Protein AF-A0A8J6S2V6-F1 (afdb_monomer)

pLDDT: mean 88.84, std 13.23, range [30.56, 98.06]

Foldseek 3Di:
DDDPPPLVVLVVVVCQQPVDLQWKWWAFPLAKIATCPPQDPDNLVVVLVCLLVPQADDPPDPQLAWDWAAGPRDAFTWIDTPDRRITGTDHCVVDPDNDDDPSVSNVSSSVSSNVCNVPSGIPDIDDND

Secondary structure (DSSP, 8-state):
------HHHHHHHHHHH---TT-EEEEETTSEEEEESS--S-HHHHHHHHHHHHS---TTSSTT--EEEE-SSSSSEEEE-SSTTEEEEE-GGG-SSSS--HHHHHHHHHHHHHHHHHH--EEEEE---

Radius of gyration: 14.0 Å; Cα contacts (8 Å, |Δi|>4): 201; chains: 1; bounding box: 28×32×39 Å

Structure (mmCIF, N/CA/C/O backbone):
data_AF-A0A8J6S2V6-F1
#
_entry.id   AF-A0A8J6S2V6-F1
#
loop_
_atom_site.group_PDB
_atom_site.id
_atom_site.type_symbol
_atom_site.label_atom_id
_atom_site.label_alt_id
_atom_site.label_comp_id
_atom_site.label_asym_id
_atom_site.label_entity_id
_atom_site.label_seq_id
_atom_site.pdbx_PDB_ins_code
_atom_site.Cartn_x
_atom_site.Cartn_y
_atom_site.Cartn_z
_atom_site.occupancy
_atom_site.B_iso_or_equiv
_atom_site.auth_seq_id
_atom_site.auth_comp_id
_atom_site.auth_asym_id
_atom_site.auth_atom_id
_atom_site.pdbx_PDB_model_num
ATOM 1 N N . MET A 1 1 ? -7.801 -3.804 -21.673 1.00 30.56 1 MET A N 1
ATOM 2 C CA . MET A 1 1 ? -8.657 -4.427 -20.642 1.00 30.56 1 MET A CA 1
ATOM 3 C C . MET A 1 1 ? -7.728 -4.761 -19.494 1.00 30.56 1 MET A C 1
ATOM 5 O O . MET A 1 1 ? -6.826 -5.549 -19.719 1.00 30.56 1 MET A O 1
ATOM 9 N N . SER A 1 2 ? -7.827 -4.077 -18.354 1.00 40.09 2 SER A N 1
ATOM 10 C CA . SER A 1 2 ? -6.970 -4.385 -17.200 1.00 40.09 2 SER A CA 1
ATOM 11 C C . SER A 1 2 ? -7.346 -5.760 -16.654 1.00 40.09 2 SER A C 1
ATOM 13 O O . SER A 1 2 ? -8.538 -6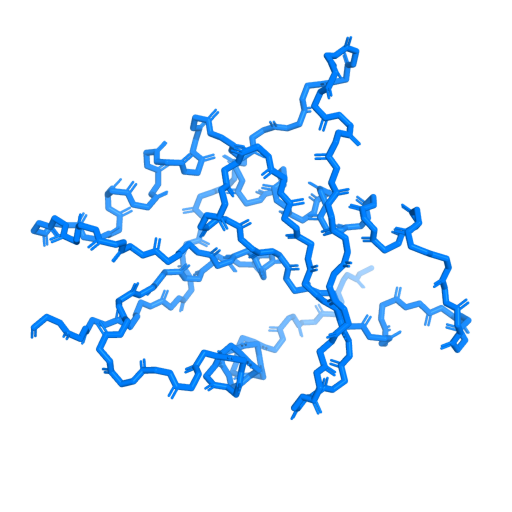.043 -16.519 1.00 40.09 2 SER A O 1
ATOM 15 N N . GLU A 1 3 ? -6.357 -6.609 -16.385 1.00 48.44 3 GLU A N 1
ATOM 16 C CA . GLU A 1 3 ? -6.569 -7.899 -15.728 1.00 48.44 3 GLU A CA 1
ATOM 17 C C . GLU A 1 3 ? -7.333 -7.723 -14.405 1.00 48.44 3 GLU A C 1
ATOM 19 O O . GLU A 1 3 ? -7.199 -6.685 -13.741 1.00 48.44 3 GLU A O 1
ATOM 24 N N . PRO A 1 4 ? -8.164 -8.704 -14.008 1.00 56.59 4 PRO A N 1
ATOM 25 C CA . PRO A 1 4 ? -8.833 -8.655 -12.719 1.00 56.59 4 PRO A CA 1
ATOM 26 C C . PRO A 1 4 ? -7.776 -8.630 -11.613 1.00 56.59 4 PRO A C 1
ATOM 28 O O . PRO A 1 4 ? -7.053 -9.601 -11.403 1.00 56.59 4 PRO A O 1
ATOM 31 N N . LYS A 1 5 ? -7.695 -7.506 -10.894 1.00 65.12 5 LYS A N 1
ATOM 32 C CA . LYS A 1 5 ? -6.815 -7.374 -9.732 1.00 65.12 5 LYS A CA 1
ATOM 33 C C . LYS A 1 5 ? -7.145 -8.467 -8.724 1.00 65.12 5 LYS A C 1
ATOM 35 O O . LYS A 1 5 ? -8.248 -8.507 -8.177 1.00 65.12 5 LYS A O 1
ATOM 40 N N . ASN A 1 6 ? -6.178 -9.335 -8.454 1.00 84.75 6 ASN A N 1
ATOM 41 C CA . ASN A 1 6 ? -6.329 -10.365 -7.442 1.00 84.75 6 ASN A CA 1
ATOM 42 C C . ASN A 1 6 ? -6.141 -9.749 -6.045 1.00 84.75 6 ASN A C 1
ATOM 44 O O . ASN A 1 6 ? -5.034 -9.698 -5.511 1.00 84.75 6 ASN A O 1
ATOM 48 N N . ILE A 1 7 ? -7.244 -9.266 -5.465 1.00 90.00 7 ILE A N 1
ATOM 49 C CA . ILE A 1 7 ? -7.287 -8.642 -4.132 1.00 90.00 7 ILE A CA 1
ATOM 50 C C . ILE A 1 7 ? -6.674 -9.561 -3.067 1.00 90.00 7 ILE A C 1
ATOM 52 O O . ILE A 1 7 ? -5.901 -9.095 -2.237 1.00 90.00 7 ILE A O 1
ATOM 56 N N . ALA A 1 8 ? -6.969 -10.865 -3.112 1.00 92.00 8 ALA A N 1
ATOM 57 C CA . ALA A 1 8 ? -6.442 -11.825 -2.144 1.00 92.00 8 ALA A CA 1
ATOM 58 C C . ALA A 1 8 ? -4.912 -11.938 -2.227 1.00 92.00 8 ALA A C 1
ATOM 60 O O . ALA A 1 8 ? -4.240 -11.941 -1.200 1.00 92.00 8 ALA A O 1
ATOM 61 N N . SER A 1 9 ? -4.357 -11.960 -3.444 1.00 91.50 9 SER A N 1
ATOM 62 C CA . SER A 1 9 ? -2.903 -11.948 -3.638 1.00 91.50 9 SER A CA 1
ATOM 63 C C . SER A 1 9 ? -2.270 -10.694 -3.042 1.00 91.50 9 SER A C 1
ATOM 65 O O . SER A 1 9 ? -1.264 -10.789 -2.350 1.00 91.50 9 SER A O 1
ATOM 67 N N . LEU A 1 10 ? -2.878 -9.527 -3.265 1.00 93.12 10 LEU A N 1
ATOM 68 C CA . LEU A 1 10 ? -2.359 -8.254 -2.769 1.00 93.12 10 LEU A CA 1
ATOM 69 C C . LEU A 1 10 ? -2.401 -8.165 -1.234 1.00 93.12 10 LEU A C 1
ATOM 71 O O . LEU A 1 10 ? -1.451 -7.679 -0.626 1.00 93.12 10 LEU A O 1
ATOM 75 N N . ILE A 1 11 ? -3.466 -8.672 -0.603 1.00 94.94 11 ILE A N 1
ATOM 76 C CA . ILE A 1 11 ? -3.558 -8.775 0.862 1.00 94.94 11 ILE A CA 1
ATOM 77 C C . ILE A 1 11 ? -2.446 -9.684 1.400 1.00 9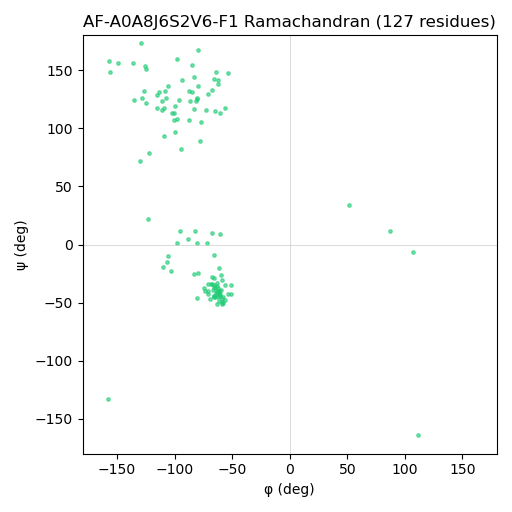4.94 11 ILE A C 1
ATOM 79 O O . ILE A 1 11 ? -1.726 -9.281 2.312 1.00 94.94 11 ILE A O 1
ATOM 83 N N . ASN A 1 12 ? -2.258 -10.866 0.807 1.00 94.00 12 ASN A N 1
ATOM 84 C CA . ASN A 1 12 ? -1.223 -11.816 1.226 1.00 94.00 12 ASN A CA 1
ATOM 85 C C . ASN A 1 12 ? 0.192 -11.231 1.081 1.00 94.00 12 ASN A C 1
ATOM 87 O O . ASN A 1 12 ? 1.039 -11.416 1.959 1.00 94.00 12 ASN A O 1
ATOM 91 N N . THR A 1 13 ? 0.449 -10.490 -0.000 1.00 94.81 13 THR A N 1
ATOM 92 C CA . THR A 1 13 ? 1.707 -9.757 -0.184 1.00 94.81 13 THR A CA 1
ATOM 93 C C . THR A 1 13 ? 1.928 -8.768 0.957 1.00 94.81 13 THR A C 1
ATOM 95 O O . THR A 1 13 ? 2.981 -8.795 1.590 1.00 94.81 13 THR A O 1
ATOM 98 N N . TRP A 1 14 ? 0.933 -7.943 1.294 1.00 95.19 14 TRP A N 1
ATOM 99 C CA . TRP A 1 14 ? 1.070 -6.973 2.385 1.00 95.19 14 TRP A CA 1
ATOM 100 C C . TRP A 1 14 ? 1.224 -7.619 3.763 1.00 95.19 14 TRP A C 1
ATOM 102 O O . TRP A 1 14 ? 2.022 -7.137 4.565 1.00 95.19 14 TRP A O 1
ATOM 112 N N . GLN A 1 15 ? 0.564 -8.750 4.015 1.00 93.94 15 GLN A N 1
ATOM 113 C CA . GLN A 1 15 ? 0.792 -9.553 5.221 1.00 93.94 15 GLN A CA 1
ATOM 114 C C . GLN A 1 15 ? 2.223 -10.117 5.287 1.00 93.94 15 GLN A C 1
ATOM 116 O O . GLN A 1 15 ? 2.795 -10.222 6.368 1.00 93.94 15 GLN A O 1
ATOM 121 N N . THR A 1 16 ? 2.831 -10.437 4.141 1.00 93.44 16 THR A N 1
ATOM 122 C CA . THR A 1 16 ? 4.228 -10.904 4.067 1.00 93.44 16 THR A CA 1
ATOM 123 C C . THR A 1 16 ? 5.226 -9.762 4.282 1.00 93.44 16 THR A C 1
ATOM 125 O O . THR A 1 16 ? 6.258 -9.956 4.926 1.00 93.44 16 THR A O 1
ATOM 128 N N . ILE A 1 17 ? 4.918 -8.568 3.765 1.00 93.50 17 ILE A N 1
ATOM 129 C CA . ILE A 1 17 ? 5.736 -7.357 3.927 1.00 93.50 17 ILE A CA 1
ATOM 130 C C . ILE A 1 17 ? 5.697 -6.871 5.383 1.00 93.50 17 ILE A C 1
ATOM 132 O O . ILE A 1 17 ? 6.734 -6.557 5.969 1.00 93.50 17 ILE A O 1
ATOM 136 N N . ILE A 1 18 ? 4.507 -6.807 5.985 1.00 91.50 18 ILE A N 1
ATOM 137 C CA . ILE A 1 18 ? 4.296 -6.261 7.329 1.00 91.50 18 ILE A CA 1
ATOM 138 C C . ILE A 1 18 ? 4.319 -7.401 8.352 1.00 91.50 18 ILE A C 1
ATOM 140 O O . ILE A 1 18 ? 3.290 -7.877 8.815 1.00 91.50 18 ILE A O 1
ATOM 144 N N . GLN A 1 19 ? 5.521 -7.805 8.762 1.00 83.94 19 GLN A N 1
ATOM 145 C CA . GLN A 1 19 ? 5.724 -8.903 9.725 1.00 83.94 19 GLN A CA 1
ATOM 146 C C . GLN A 1 19 ? 5.578 -8.492 11.206 1.00 83.94 19 GLN A C 1
ATOM 148 O O . GLN A 1 19 ? 5.973 -9.233 12.101 1.00 83.94 19 GLN A O 1
ATOM 153 N N . CYS A 1 20 ? 5.056 -7.297 11.497 1.00 80.56 20 CYS A N 1
ATOM 154 C CA . CYS A 1 20 ? 4.934 -6.795 12.867 1.00 80.56 20 CYS A CA 1
ATOM 155 C C . CYS A 1 20 ? 3.502 -6.973 13.384 1.00 80.56 20 CYS A C 1
ATOM 157 O O . CYS A 1 20 ? 2.587 -6.299 12.914 1.00 80.56 20 CYS A O 1
ATOM 159 N N . GLU A 1 21 ? 3.329 -7.839 14.386 1.00 76.38 21 GLU A N 1
ATOM 160 C CA . GLU A 1 21 ? 2.016 -8.247 14.916 1.00 76.38 21 GLU A CA 1
ATOM 161 C C . GLU A 1 21 ? 1.178 -7.102 15.505 1.00 76.38 21 GLU A C 1
ATOM 163 O O . GLU A 1 21 ? -0.037 -7.231 15.612 1.00 76.38 21 GLU A O 1
ATOM 168 N N . GLN A 1 22 ? 1.810 -5.982 15.864 1.00 83.50 22 GLN A N 1
ATOM 169 C CA . GLN A 1 22 ? 1.164 -4.833 16.511 1.00 83.50 22 GLN A CA 1
ATOM 170 C C . GLN A 1 22 ? 0.797 -3.709 15.530 1.00 83.50 22 GLN A C 1
ATOM 172 O O . GLN A 1 22 ? 0.308 -2.659 15.943 1.00 83.50 22 GLN A O 1
ATOM 177 N N . LYS A 1 23 ? 1.052 -3.877 14.225 1.00 91.56 23 LYS A N 1
ATOM 178 C CA . LYS A 1 23 ? 0.767 -2.827 13.239 1.00 91.56 23 LYS A CA 1
ATOM 179 C C . LYS A 1 23 ? -0.668 -2.909 12.738 1.00 91.56 23 LYS A C 1
ATOM 181 O O . LYS A 1 23 ? -1.080 -3.904 12.153 1.00 91.56 23 LYS A O 1
ATOM 186 N N . THR A 1 24 ? -1.385 -1.803 12.900 1.00 95.75 24 THR A N 1
ATOM 187 C CA . THR A 1 24 ? -2.669 -1.547 12.242 1.00 95.75 24 THR A CA 1
ATOM 188 C C . THR A 1 24 ? -2.401 -0.900 10.887 1.00 95.75 24 THR A C 1
ATOM 190 O O . THR A 1 24 ? -1.608 0.039 10.799 1.00 95.75 24 THR A O 1
ATOM 193 N N . TRP A 1 25 ? -3.028 -1.393 9.822 1.00 97.31 25 TRP A N 1
ATOM 194 C CA . TRP A 1 25 ? -2.819 -0.860 8.475 1.00 97.31 25 TRP A CA 1
ATOM 195 C C . TRP A 1 25 ? -4.057 -0.986 7.593 1.00 97.31 25 TRP A C 1
ATOM 197 O O . TRP A 1 25 ? -4.939 -1.814 7.813 1.00 97.31 25 TRP A O 1
ATOM 207 N N . VAL A 1 26 ? -4.131 -0.121 6.587 1.00 98.00 26 VAL A N 1
ATOM 208 C CA . VAL A 1 26 ? -5.247 -0.034 5.644 1.00 98.00 26 VAL A CA 1
ATOM 209 C C . VAL A 1 26 ? -4.710 -0.119 4.227 1.00 98.00 26 VAL A C 1
ATOM 211 O O . VAL A 1 26 ? -3.784 0.604 3.873 1.00 98.00 26 VAL A O 1
ATOM 214 N N . LEU A 1 27 ? -5.319 -0.968 3.406 1.00 98.06 27 LEU A N 1
ATOM 215 C CA . LEU A 1 27 ? -4.913 -1.200 2.026 1.00 98.06 27 LEU A CA 1
ATOM 216 C C . LEU A 1 27 ? -5.964 -0.708 1.043 1.00 98.06 27 LEU A C 1
ATOM 218 O O . LEU A 1 27 ? -7.151 -1.041 1.139 1.00 98.06 27 LEU A O 1
ATOM 222 N N . PHE A 1 28 ? -5.489 0.045 0.062 1.00 97.62 28 PHE A N 1
ATOM 223 C CA . PHE A 1 28 ? -6.279 0.589 -1.023 1.00 97.62 28 PHE A CA 1
ATOM 224 C C . PHE A 1 28 ? -6.174 -0.260 -2.298 1.00 97.62 28 PHE A C 1
ATOM 226 O O . PHE A 1 28 ? -5.274 -1.084 -2.473 1.00 97.62 28 PHE A O 1
ATOM 233 N N . GLU A 1 29 ? -7.153 -0.087 -3.183 1.00 96.00 29 GLU A N 1
ATOM 234 C CA . GLU A 1 29 ? -7.386 -0.908 -4.377 1.00 96.00 29 GLU A CA 1
ATOM 235 C C . GLU A 1 29 ? -6.207 -0.932 -5.368 1.00 96.00 29 GLU A C 1
ATOM 237 O O . GLU A 1 29 ? -6.067 -1.889 -6.136 1.00 96.00 29 GLU A O 1
ATOM 242 N N . ASN A 1 30 ? -5.361 0.100 -5.411 1.00 94.62 30 ASN A N 1
ATOM 243 C CA . ASN A 1 30 ? -4.172 0.144 -6.266 1.00 94.62 30 ASN A CA 1
ATOM 244 C C . ASN A 1 30 ? -2.896 -0.293 -5.541 1.00 94.62 30 ASN A C 1
ATOM 246 O O . ASN A 1 30 ? -1.819 -0.194 -6.117 1.00 94.62 30 ASN A O 1
ATOM 250 N N . GLY A 1 31 ? -2.998 -0.879 -4.348 1.00 95.12 31 GLY A N 1
ATOM 251 C CA . GLY A 1 31 ? -1.852 -1.466 -3.659 1.00 95.12 31 GLY A CA 1
ATOM 252 C C . GLY A 1 31 ? -1.069 -0.490 -2.800 1.00 95.12 31 GLY A C 1
ATOM 253 O O . GLY A 1 31 ? 0.012 -0.858 -2.336 1.00 95.12 31 GLY A O 1
ATOM 254 N N . THR A 1 32 ? -1.603 0.708 -2.554 1.00 96.69 32 THR A N 1
ATOM 255 C CA . THR A 1 32 ? -1.079 1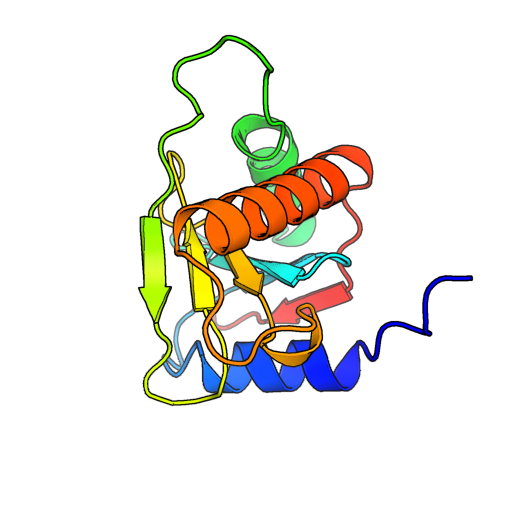.587 -1.514 1.00 96.69 32 THR A CA 1
ATOM 256 C C . THR A 1 32 ? -1.601 1.151 -0.147 1.00 96.69 32 THR A C 1
ATOM 258 O O . THR A 1 32 ? -2.803 1.027 0.082 1.00 96.69 32 THR A O 1
ATOM 261 N N . CYS A 1 33 ? -0.678 0.916 0.773 1.00 97.19 33 CYS A N 1
ATOM 262 C CA . CYS A 1 33 ? -0.917 0.623 2.171 1.00 97.19 33 CYS A CA 1
ATOM 263 C C . CYS A 1 33 ? -0.568 1.844 3.026 1.00 97.19 33 CYS A C 1
ATOM 265 O O . CYS A 1 33 ? 0.473 2.476 2.840 1.00 97.19 33 CYS A O 1
ATOM 267 N N . LEU A 1 34 ? -1.432 2.145 3.991 1.00 97.19 34 LEU A N 1
ATOM 268 C CA . LEU A 1 34 ? -1.189 3.108 5.055 1.00 97.19 34 LEU A CA 1
ATOM 269 C C . LEU A 1 34 ? -1.004 2.370 6.375 1.00 97.19 34 LEU A C 1
ATOM 271 O O . LEU A 1 34 ? -1.935 1.721 6.851 1.00 97.19 34 LEU A O 1
ATOM 275 N N . ILE A 1 35 ? 0.180 2.490 6.973 1.00 96.44 35 ILE A N 1
ATOM 276 C CA . ILE A 1 35 ? 0.418 2.045 8.348 1.00 96.44 35 ILE A CA 1
ATOM 277 C C . ILE A 1 35 ? -0.117 3.133 9.285 1.00 96.44 35 ILE A C 1
ATOM 279 O O . ILE A 1 35 ? 0.229 4.303 9.162 1.00 96.44 35 ILE A O 1
ATOM 283 N N . LEU A 1 36 ? -0.988 2.761 10.220 1.00 95.25 36 LEU A N 1
ATOM 284 C CA . LEU A 1 36 ? -1.574 3.686 11.186 1.00 95.25 36 LEU A CA 1
ATOM 285 C C . LEU A 1 36 ? -0.824 3.550 12.513 1.00 95.25 36 LEU A C 1
ATOM 287 O O . LEU A 1 36 ? -1.103 2.649 13.301 1.00 95.25 36 LEU A O 1
ATOM 291 N N . THR A 1 37 ? 0.148 4.435 12.736 1.00 90.25 37 THR A N 1
ATOM 292 C CA . THR A 1 37 ? 0.965 4.489 13.964 1.00 90.25 37 THR A CA 1
ATOM 293 C C . THR A 1 37 ? 0.152 4.922 15.185 1.00 90.25 37 THR A C 1
ATOM 295 O O . THR A 1 37 ? 0.357 4.398 16.277 1.00 90.25 37 THR A O 1
ATOM 298 N N . GLU A 1 38 ? -0.828 5.805 14.986 1.00 91.12 38 GLU A N 1
ATOM 299 C CA . GLU A 1 38 ? -1.788 6.249 16.002 1.00 91.12 38 GLU A CA 1
ATOM 300 C C . GLU A 1 38 ? -3.229 5.966 15.530 1.00 91.12 38 GLU A C 1
ATOM 302 O O . GLU A 1 38 ? -3.916 6.851 15.006 1.00 91.12 38 GLU A O 1
ATOM 307 N N . PRO A 1 39 ? -3.695 4.709 15.634 1.00 91.38 39 PRO A N 1
ATOM 308 C CA . PRO A 1 39 ? -4.960 4.284 15.044 1.00 91.38 39 PRO A CA 1
ATOM 309 C C . PRO A 1 39 ? -6.183 4.843 15.795 1.00 91.38 39 PRO A C 1
ATOM 311 O O . PRO A 1 39 ? -6.472 4.488 16.940 1.00 91.38 39 PRO A O 1
ATOM 314 N N . GLN A 1 40 ? -6.959 5.688 15.114 1.00 93.38 40 GLN A N 1
ATOM 315 C CA . GLN A 1 40 ? -8.186 6.306 15.628 1.00 93.38 40 GLN A CA 1
ATOM 316 C C . GLN A 1 40 ? -9.384 5.354 15.577 1.00 93.38 40 GLN A C 1
ATOM 318 O O . GLN A 1 40 ? -9.363 4.332 14.896 1.00 93.38 40 GLN A O 1
ATOM 323 N N . GLN A 1 41 ? -10.486 5.701 16.253 1.00 92.62 41 GLN A N 1
ATOM 324 C CA . GLN A 1 41 ? -11.679 4.845 16.344 1.00 92.62 41 GLN A CA 1
ATOM 325 C C . GLN A 1 41 ? -12.177 4.344 14.974 1.00 92.62 41 GLN A C 1
ATOM 327 O O . GLN A 1 41 ? -12.486 3.162 14.838 1.00 92.62 41 GLN A O 1
ATOM 332 N N . ASN A 1 42 ? -12.200 5.211 13.955 1.00 96.06 42 ASN A N 1
ATOM 333 C CA . ASN A 1 42 ? -12.566 4.844 12.588 1.00 96.06 42 ASN A CA 1
ATOM 334 C C . ASN A 1 42 ? -11.342 4.855 11.657 1.00 96.06 42 ASN A C 1
ATOM 336 O O . ASN A 1 42 ? -11.009 5.882 11.061 1.00 96.06 42 ASN A O 1
ATOM 340 N N . LEU A 1 43 ? -10.713 3.685 11.508 1.00 97.06 43 LEU A N 1
ATOM 341 C CA . LEU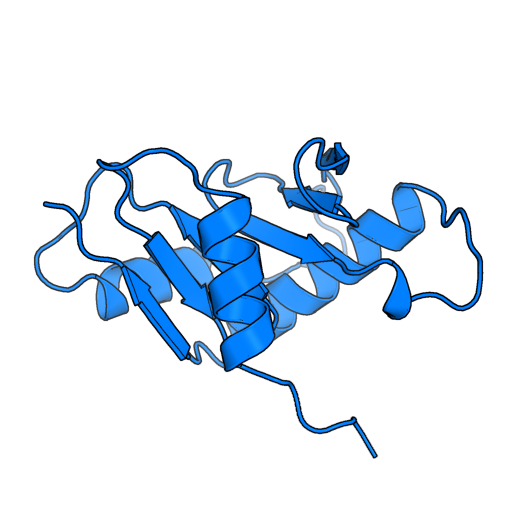 A 1 43 ? -9.515 3.481 10.684 1.00 97.06 43 LEU A CA 1
ATOM 342 C C . LEU A 1 43 ? -9.743 3.835 9.212 1.00 97.06 43 LEU A C 1
ATOM 344 O O . LEU A 1 43 ? -8.880 4.432 8.577 1.00 97.06 43 LEU A O 1
ATOM 348 N N . ALA A 1 44 ? -10.918 3.506 8.671 1.00 97.38 44 ALA A N 1
ATOM 349 C CA . ALA A 1 44 ? -11.246 3.795 7.280 1.00 97.38 44 ALA A CA 1
ATOM 350 C C . ALA A 1 44 ? -11.327 5.306 7.028 1.00 97.38 44 ALA A C 1
ATOM 352 O O . ALA A 1 44 ? -10.797 5.797 6.035 1.00 97.38 44 ALA A O 1
ATOM 353 N N . THR A 1 45 ? -11.972 6.050 7.930 1.00 97.44 45 THR A N 1
ATOM 354 C CA . THR A 1 45 ? -12.047 7.513 7.841 1.00 97.44 45 THR A CA 1
ATOM 355 C C . THR A 1 45 ? -10.665 8.144 7.985 1.00 97.44 45 THR A C 1
ATOM 357 O O . THR A 1 45 ? -10.313 8.995 7.171 1.00 97.44 45 THR A O 1
ATOM 360 N N . GLN A 1 46 ? -9.863 7.694 8.958 1.00 97.31 46 GLN A N 1
ATOM 361 C CA . GLN A 1 46 ? -8.492 8.174 9.153 1.00 97.31 46 GLN A CA 1
ATOM 362 C C . GLN A 1 46 ? -7.629 7.935 7.908 1.00 97.31 46 GLN A C 1
ATOM 364 O O . GLN A 1 46 ? -7.026 8.869 7.384 1.00 97.31 46 GLN A O 1
ATOM 369 N N . ALA A 1 47 ? -7.615 6.706 7.388 1.00 97.31 47 ALA A N 1
ATOM 370 C CA . ALA A 1 47 ? -6.829 6.354 6.212 1.00 97.31 47 ALA A CA 1
ATOM 371 C C . ALA A 1 47 ? -7.259 7.150 4.973 1.00 97.31 47 ALA A C 1
ATOM 373 O O . ALA A 1 47 ? -6.409 7.611 4.218 1.00 97.31 47 ALA A O 1
ATOM 374 N N . LYS A 1 48 ? -8.565 7.366 4.767 1.00 97.62 48 LYS A N 1
ATOM 375 C CA . LYS A 1 48 ? -9.060 8.192 3.654 1.00 97.62 48 LYS A CA 1
ATOM 376 C C . LYS A 1 48 ? -8.649 9.654 3.781 1.00 97.62 48 LYS A C 1
ATOM 378 O O . LYS A 1 48 ? -8.344 10.264 2.760 1.00 97.62 48 LYS A O 1
ATOM 383 N N . ALA A 1 49 ? -8.636 10.209 4.992 1.00 96.38 49 ALA A N 1
ATOM 384 C CA . ALA A 1 49 ? -8.178 11.576 5.224 1.00 96.38 49 ALA A CA 1
ATOM 385 C C . ALA A 1 49 ? -6.690 11.721 4.870 1.00 96.38 49 ALA A C 1
ATOM 387 O O . ALA A 1 49 ? -6.352 12.554 4.034 1.00 96.38 49 ALA A O 1
ATOM 388 N N . ILE A 1 50 ? -5.838 10.833 5.398 1.00 95.50 50 ILE A N 1
ATOM 389 C CA . ILE A 1 50 ? -4.397 10.815 5.091 1.00 95.50 50 ILE A CA 1
ATOM 390 C C . ILE A 1 50 ? -4.167 10.624 3.586 1.00 95.50 50 ILE A C 1
ATOM 392 O O . ILE A 1 50 ? -3.402 11.363 2.975 1.00 95.50 50 ILE A O 1
ATOM 396 N N . MET A 1 51 ? -4.860 9.668 2.962 1.00 95.69 51 MET A N 1
ATOM 397 C CA . MET A 1 51 ? -4.745 9.401 1.526 1.00 95.69 51 MET A CA 1
ATOM 398 C C . MET A 1 51 ? -5.197 10.592 0.668 1.00 95.69 51 MET A C 1
ATOM 400 O O . MET A 1 51 ? -4.599 10.861 -0.365 1.00 95.69 51 MET A O 1
ATOM 404 N N . SER A 1 52 ? -6.220 11.336 1.087 1.00 93.81 52 SER A N 1
ATOM 405 C CA . SER A 1 52 ? -6.680 12.522 0.347 1.00 93.81 52 SER A CA 1
ATOM 406 C C . SER A 1 52 ? -5.690 13.682 0.435 1.00 93.81 52 SER A C 1
ATOM 408 O O . SER A 1 52 ? -5.566 14.455 -0.511 1.00 93.81 52 SER A O 1
ATOM 410 N N . GLU A 1 53 ? -5.003 13.815 1.569 1.00 92.19 53 GLU A N 1
ATOM 411 C CA . GLU A 1 53 ? -4.037 14.887 1.813 1.00 92.19 53 GLU A CA 1
ATOM 412 C C . GLU A 1 53 ? -2.677 14.596 1.161 1.00 92.19 53 GLU A C 1
ATOM 414 O O . GLU A 1 53 ? -2.123 15.456 0.480 1.00 92.19 53 GLU A O 1
ATOM 419 N N . TRP A 1 54 ? -2.167 13.372 1.324 1.00 90.56 54 TRP A N 1
ATOM 420 C CA . TRP A 1 54 ? -0.798 12.989 0.952 1.00 90.56 54 TRP A CA 1
ATOM 421 C C . TRP A 1 54 ? -0.706 12.115 -0.301 1.00 90.56 54 TRP A C 1
ATOM 423 O O . TRP A 1 54 ? 0.376 11.923 -0.854 1.00 90.56 54 TRP A O 1
ATOM 433 N N . GLY A 1 55 ? -1.824 11.537 -0.736 1.00 85.94 55 GLY A N 1
ATOM 434 C CA . GLY A 1 55 ? -1.889 10.640 -1.885 1.00 85.94 55 GLY A CA 1
ATOM 435 C C . GLY A 1 55 ? -1.707 11.317 -3.252 1.00 85.94 55 GLY A C 1
ATOM 436 O O . GLY A 1 55 ? -0.991 10.740 -4.074 1.00 85.94 55 GLY A O 1
ATOM 437 N N . PRO A 1 56 ? -2.307 12.497 -3.527 1.00 87.88 56 PRO A N 1
ATOM 438 C CA . PRO A 1 56 ? -2.231 13.118 -4.847 1.00 87.88 56 PRO A CA 1
ATOM 439 C C . PRO A 1 56 ? -0.802 13.484 -5.250 1.00 87.88 56 PRO A C 1
ATOM 441 O O . PRO A 1 56 ? -0.0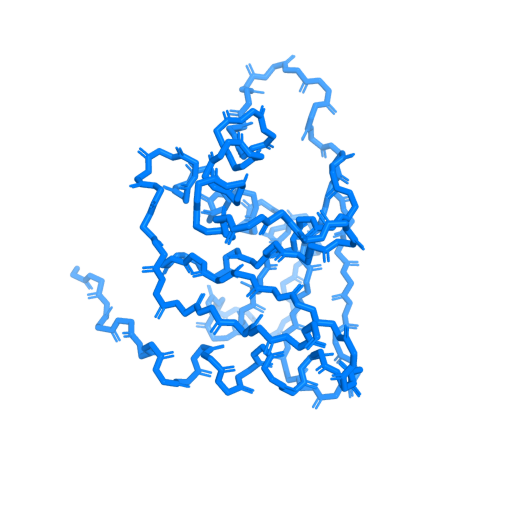40 14.048 -4.461 1.00 87.88 56 PRO A O 1
ATOM 444 N N . VAL A 1 57 ? -0.455 13.232 -6.512 1.00 75.69 57 VAL A N 1
ATOM 445 C CA . VAL A 1 57 ? 0.836 13.639 -7.078 1.00 75.69 57 VAL A CA 1
ATOM 446 C C . VAL A 1 57 ? 0.639 14.908 -7.902 1.00 75.69 57 VAL A C 1
ATOM 448 O O . VAL A 1 57 ? 0.089 14.880 -9.001 1.00 75.69 57 VAL A O 1
ATOM 451 N N . TYR A 1 58 ? 1.112 16.047 -7.394 1.00 67.00 58 TYR A N 1
ATOM 452 C CA . TYR A 1 58 ? 1.040 17.307 -8.134 1.00 67.00 58 TYR A CA 1
ATOM 453 C C . TYR A 1 58 ? 2.207 17.417 -9.127 1.00 67.00 58 TYR A C 1
ATOM 455 O O . TYR A 1 58 ? 3.381 17.468 -8.756 1.00 67.00 58 TYR A O 1
ATOM 463 N N . TYR A 1 59 ? 1.891 17.463 -10.422 1.00 54.28 59 TYR A N 1
ATOM 464 C CA . TYR A 1 59 ? 2.882 17.696 -11.471 1.00 54.28 59 TYR A CA 1
ATOM 465 C C . TYR A 1 59 ? 3.481 19.106 -11.320 1.00 54.28 59 TYR A C 1
ATOM 467 O O . TYR A 1 59 ? 2.778 20.101 -11.480 1.00 54.28 59 TYR A O 1
ATOM 475 N N . GLY A 1 60 ? 4.779 19.189 -11.011 1.00 49.81 60 GLY A N 1
ATOM 476 C CA . GLY A 1 60 ? 5.522 20.451 -10.881 1.00 49.81 60 GLY A CA 1
ATOM 477 C C . GLY A 1 60 ? 5.887 20.865 -9.450 1.00 49.81 60 GLY A C 1
ATOM 478 O O . GLY A 1 60 ? 6.657 21.810 -9.289 1.00 49.81 60 GLY A O 1
ATOM 479 N N . SER A 1 61 ? 5.412 20.163 -8.417 1.00 50.19 61 SER A N 1
ATOM 480 C CA . SER A 1 61 ? 5.989 20.264 -7.070 1.00 50.19 61 SER A CA 1
ATOM 481 C C . SER A 1 61 ? 7.179 19.319 -6.920 1.00 50.19 61 SER A C 1
ATOM 483 O O . SER A 1 61 ? 7.247 18.274 -7.564 1.00 50.19 61 SER A O 1
ATOM 485 N N . CYS A 1 62 ? 8.101 19.640 -6.011 1.00 43.69 62 CYS A N 1
ATOM 486 C CA . CYS A 1 62 ? 9.225 18.778 -5.620 1.00 43.69 62 CYS A CA 1
ATOM 487 C C . CYS A 1 62 ? 8.814 17.412 -5.013 1.00 43.69 62 CYS A C 1
ATOM 489 O O . CYS A 1 62 ? 9.679 16.671 -4.559 1.00 43.69 62 CYS A O 1
ATOM 491 N N . SER A 1 63 ? 7.531 17.036 -5.053 1.00 50.25 63 SER A N 1
ATOM 492 C CA . SER A 1 63 ? 6.969 15.736 -4.648 1.00 50.25 63 SER A CA 1
ATOM 493 C C . SER A 1 63 ? 7.395 14.561 -5.547 1.00 50.25 63 SER A C 1
ATOM 495 O O . SER A 1 63 ? 6.878 13.452 -5.425 1.00 50.25 63 SER A O 1
ATOM 497 N N . GLY A 1 64 ? 8.355 14.787 -6.450 1.00 55.41 64 GLY A N 1
ATOM 498 C CA . GLY A 1 64 ? 9.102 13.741 -7.148 1.00 55.41 64 GLY A CA 1
ATOM 499 C C . GLY A 1 64 ? 10.101 13.003 -6.252 1.00 55.41 64 GLY A C 1
ATOM 500 O O . GLY A 1 64 ? 10.806 12.128 -6.743 1.00 55.41 64 GLY A O 1
ATOM 501 N N . ASN A 1 65 ? 10.178 13.338 -4.959 1.00 75.12 65 ASN A N 1
ATOM 502 C CA . ASN A 1 65 ? 10.985 12.588 -4.013 1.00 75.12 65 ASN A CA 1
ATOM 503 C C . ASN A 1 65 ? 10.258 11.288 -3.643 1.00 75.12 65 ASN A C 1
ATOM 505 O O . ASN A 1 65 ? 9.256 11.278 -2.922 1.00 75.12 65 ASN A O 1
ATOM 509 N N . PHE A 1 66 ? 10.748 10.181 -4.183 1.00 88.81 66 PHE A N 1
ATOM 510 C CA . PHE A 1 66 ? 10.345 8.850 -3.773 1.00 88.81 66 PHE A CA 1
ATOM 511 C C . PHE A 1 66 ? 11.571 8.033 -3.405 1.00 88.81 66 PHE A C 1
ATOM 513 O O . PHE A 1 66 ? 12.670 8.253 -3.912 1.00 88.81 66 PHE A O 1
ATOM 520 N N . ILE A 1 67 ? 11.352 7.063 -2.530 1.00 92.75 67 ILE A N 1
ATOM 521 C CA . ILE A 1 67 ? 12.344 6.061 -2.177 1.00 92.75 67 ILE A CA 1
ATOM 522 C C . ILE A 1 67 ? 11.802 4.724 -2.654 1.00 92.75 67 ILE A C 1
ATOM 524 O O . ILE A 1 67 ? 10.656 4.375 -2.357 1.00 92.75 67 ILE A O 1
ATOM 528 N N . VAL A 1 68 ? 12.631 3.997 -3.398 1.00 95.38 68 VAL A N 1
ATOM 529 C CA . VAL A 1 68 ? 12.377 2.610 -3.778 1.00 95.38 68 VAL A CA 1
ATOM 530 C C . VAL A 1 68 ? 13.101 1.714 -2.786 1.00 95.38 68 VAL A C 1
ATOM 532 O O . VAL A 1 68 ? 14.302 1.848 -2.564 1.00 95.38 68 VAL A O 1
ATOM 535 N N . ILE A 1 69 ? 12.354 0.812 -2.164 1.00 95.00 69 ILE A N 1
ATOM 536 C CA . ILE A 1 69 ? 12.862 -0.161 -1.204 1.00 95.00 69 ILE A CA 1
ATOM 537 C C . ILE A 1 69 ? 12.668 -1.542 -1.819 1.00 95.00 69 ILE A C 1
ATOM 539 O O . ILE A 1 69 ? 11.536 -1.961 -2.063 1.00 95.00 69 ILE A O 1
ATOM 543 N N . ASN A 1 70 ? 13.769 -2.251 -2.065 1.00 94.69 70 ASN A N 1
ATOM 544 C CA . ASN A 1 70 ? 13.732 -3.643 -2.501 1.00 94.69 70 ASN A CA 1
ATOM 545 C C . ASN A 1 70 ? 13.274 -4.540 -1.339 1.00 94.69 70 ASN A C 1
ATOM 547 O O . ASN A 1 70 ? 13.782 -4.430 -0.217 1.00 94.69 70 ASN A O 1
ATOM 551 N N . LEU A 1 71 ? 12.283 -5.393 -1.594 1.00 93.25 71 LEU A N 1
ATOM 552 C CA . LEU A 1 71 ? 11.729 -6.288 -0.590 1.00 93.25 71 LEU A CA 1
ATOM 553 C C . LEU A 1 71 ? 12.600 -7.538 -0.438 1.00 93.25 71 LEU A C 1
ATOM 555 O O . LEU A 1 71 ? 12.806 -8.303 -1.370 1.00 93.25 71 LEU A O 1
ATOM 559 N N . LEU A 1 72 ? 13.058 -7.793 0.788 1.00 88.75 72 LEU A N 1
ATOM 560 C CA . LEU A 1 72 ? 13.883 -8.970 1.089 1.00 88.75 72 LEU A CA 1
ATOM 561 C C . LEU A 1 72 ? 13.063 -10.261 1.244 1.00 88.75 72 LEU A C 1
ATOM 563 O O . LEU A 1 72 ? 13.591 -11.355 1.069 1.00 88.75 72 LEU A O 1
ATOM 567 N N . ASN A 1 73 ? 11.777 -10.136 1.590 1.00 86.25 73 ASN A N 1
ATOM 568 C CA . ASN A 1 73 ? 10.935 -11.262 2.015 1.00 86.25 73 ASN A CA 1
ATOM 569 C C . ASN A 1 73 ? 9.916 -11.712 0.957 1.00 86.25 73 ASN A C 1
ATOM 571 O O . ASN A 1 73 ? 9.262 -12.737 1.135 1.00 86.25 73 ASN A O 1
ATOM 575 N N . CYS A 1 74 ? 9.740 -10.946 -0.118 1.00 89.12 74 CYS A N 1
ATOM 576 C CA . CYS A 1 74 ? 8.892 -11.302 -1.254 1.00 89.12 74 CYS A CA 1
ATOM 577 C C . CYS A 1 74 ? 9.336 -10.523 -2.503 1.00 89.12 74 CYS A C 1
ATOM 579 O O . CYS A 1 74 ? 9.971 -9.482 -2.351 1.00 89.12 74 CYS A O 1
ATOM 581 N N . PRO A 1 75 ? 9.023 -10.999 -3.722 1.00 92.31 75 PRO A N 1
ATOM 582 C CA . PRO A 1 75 ? 9.393 -10.294 -4.944 1.00 92.31 75 PRO A CA 1
ATOM 583 C C . PRO A 1 75 ? 8.751 -8.906 -5.042 1.00 92.31 75 PRO A C 1
ATOM 585 O O . PRO A 1 75 ? 7.569 -8.731 -4.729 1.00 92.31 75 PRO A O 1
ATOM 588 N N . GLY A 1 76 ? 9.517 -7.942 -5.549 1.00 94.88 76 GLY A N 1
ATOM 589 C CA . GLY A 1 76 ? 9.050 -6.595 -5.858 1.00 94.88 76 GLY A CA 1
ATOM 590 C C . GLY A 1 76 ? 9.627 -5.515 -4.957 1.00 94.88 76 GLY A C 1
ATOM 591 O O . GLY A 1 76 ? 10.628 -5.699 -4.261 1.00 94.88 76 GLY A O 1
ATOM 592 N N . TRP A 1 77 ? 8.971 -4.361 -4.988 1.00 97.06 77 TRP A N 1
ATOM 593 C CA . TRP A 1 77 ? 9.451 -3.154 -4.330 1.00 97.06 77 TRP A CA 1
ATOM 594 C C . TRP A 1 77 ? 8.331 -2.443 -3.587 1.00 97.06 77 TRP A C 1
ATOM 596 O O . TRP A 1 77 ? 7.150 -2.547 -3.927 1.00 97.06 77 TRP A O 1
ATOM 606 N N . VAL A 1 78 ? 8.725 -1.667 -2.586 1.00 96.31 78 VAL A N 1
ATOM 607 C CA . VAL A 1 78 ? 7.872 -0.669 -1.949 1.00 96.31 78 VAL A CA 1
ATOM 608 C C . VAL A 1 78 ? 8.352 0.715 -2.348 1.00 96.31 78 VAL A C 1
ATOM 610 O O . VAL A 1 78 ? 9.536 1.028 -2.256 1.00 96.31 78 VAL A O 1
ATOM 613 N N . VAL A 1 79 ? 7.408 1.552 -2.760 1.00 95.44 79 VAL A N 1
ATOM 614 C CA . VAL A 1 79 ? 7.630 2.962 -3.062 1.00 95.44 79 VAL A CA 1
ATOM 615 C C . VAL A 1 79 ? 7.008 3.807 -1.961 1.00 95.44 79 VAL A C 1
ATOM 617 O O . VAL A 1 79 ? 5.819 3.677 -1.670 1.00 95.44 79 VAL A O 1
ATOM 620 N N . THR A 1 80 ? 7.800 4.695 -1.371 1.00 93.25 80 THR A N 1
ATOM 621 C CA . THR A 1 80 ? 7.345 5.689 -0.387 1.00 93.25 80 THR A CA 1
ATOM 622 C C . THR A 1 80 ? 7.819 7.089 -0.779 1.00 93.25 80 THR A C 1
ATOM 624 O O . THR A 1 80 ? 8.551 7.246 -1.755 1.00 93.25 80 THR A O 1
ATOM 627 N N . GLY A 1 81 ? 7.380 8.126 -0.071 1.00 87.81 81 GLY A N 1
ATOM 628 C CA . GLY A 1 81 ? 7.807 9.508 -0.301 1.00 87.81 81 GLY A CA 1
ATOM 629 C C . GLY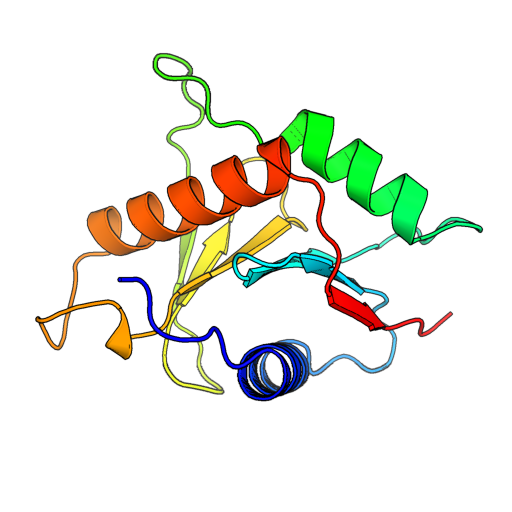 A 1 81 ? 7.584 10.361 0.939 1.00 87.81 81 GLY A C 1
ATOM 630 O O . GLY A 1 81 ? 7.923 9.936 2.037 1.00 87.81 81 GLY A O 1
ATOM 631 N N . ASP A 1 82 ? 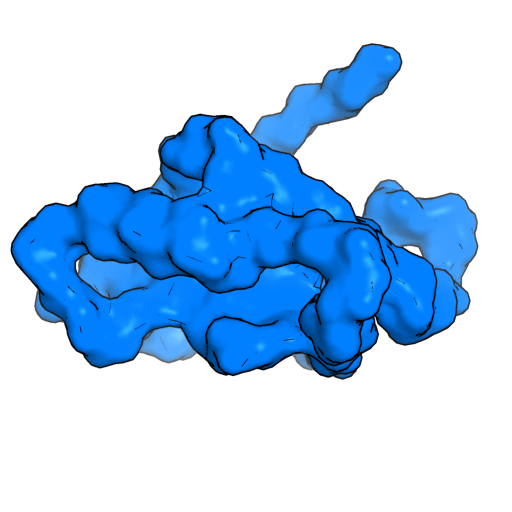6.992 11.541 0.763 1.00 85.75 82 ASP A N 1
ATOM 632 C CA . ASP A 1 82 ? 6.873 12.549 1.827 1.00 85.75 82 ASP A CA 1
ATOM 633 C C . ASP A 1 82 ? 6.121 12.068 3.082 1.00 85.75 82 ASP A C 1
ATOM 635 O O . ASP A 1 82 ? 6.445 12.498 4.188 1.00 85.75 82 ASP A O 1
ATOM 639 N N . HIS A 1 83 ? 5.158 11.150 2.934 1.00 89.19 83 HIS A N 1
ATOM 640 C CA . HIS A 1 83 ? 4.515 10.486 4.068 1.00 89.19 83 HIS A CA 1
ATOM 641 C C . HIS A 1 83 ? 5.152 9.102 4.304 1.00 89.19 83 HIS A C 1
ATOM 643 O O . HIS A 1 83 ? 4.888 8.182 3.523 1.00 89.19 83 HIS A O 1
ATOM 649 N N . PRO A 1 84 ? 5.941 8.907 5.379 1.00 87.12 84 PRO A N 1
ATOM 650 C CA . PRO A 1 84 ? 6.738 7.691 5.578 1.00 87.12 84 PRO A CA 1
ATOM 651 C C . PRO A 1 84 ? 5.891 6.430 5.786 1.00 87.12 84 PRO A C 1
ATOM 653 O O . PRO A 1 84 ? 6.306 5.338 5.409 1.00 87.12 84 PRO A O 1
ATOM 656 N N . ASP A 1 85 ? 4.682 6.570 6.336 1.00 94.19 85 ASP A N 1
ATOM 657 C CA . ASP A 1 85 ? 3.776 5.435 6.550 1.00 94.19 85 ASP A CA 1
ATOM 658 C C . ASP A 1 85 ? 2.865 5.134 5.347 1.00 94.19 85 ASP A C 1
ATOM 660 O O . ASP A 1 85 ? 1.988 4.273 5.435 1.00 94.19 85 ASP A O 1
ATOM 664 N N . MET A 1 86 ? 3.054 5.839 4.224 1.00 94.62 86 MET A N 1
ATOM 665 C CA . MET A 1 86 ? 2.358 5.580 2.966 1.00 94.62 86 MET A CA 1
ATOM 666 C C . MET A 1 86 ? 3.282 4.829 2.014 1.00 94.62 86 MET A C 1
ATOM 668 O O . MET A 1 86 ? 4.300 5.351 1.552 1.00 94.62 86 MET A O 1
ATOM 672 N N . LEU A 1 87 ? 2.914 3.585 1.729 1.00 95.94 87 LEU A N 1
ATOM 673 C CA . LEU A 1 87 ? 3.759 2.621 1.043 1.00 95.94 87 LEU A CA 1
ATOM 674 C C . LEU A 1 87 ? 2.988 2.017 -0.132 1.00 95.94 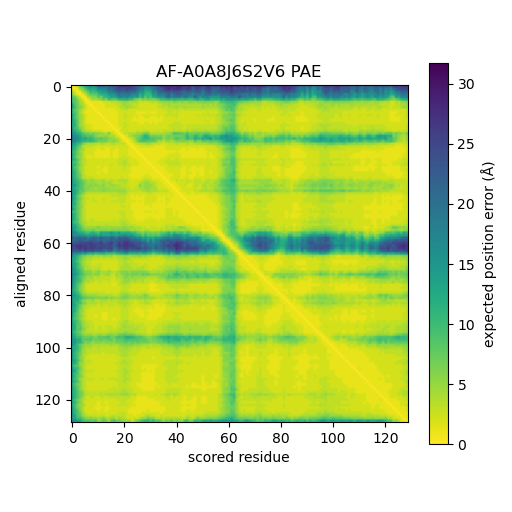87 LEU A C 1
ATOM 676 O O . LEU A 1 87 ? 1.902 1.486 0.057 1.00 95.94 87 LEU A O 1
ATOM 680 N N . SER A 1 88 ? 3.533 2.059 -1.343 1.00 95.94 88 SER A N 1
ATOM 681 C CA . SER A 1 88 ? 2.904 1.463 -2.529 1.00 95.94 88 SER A CA 1
ATOM 682 C C . SER A 1 88 ? 3.696 0.257 -3.006 1.00 95.94 88 SER A C 1
ATOM 684 O O . SER A 1 88 ? 4.884 0.382 -3.292 1.00 95.94 88 SER A O 1
ATOM 686 N N . TYR A 1 89 ? 3.046 -0.903 -3.097 1.00 96.62 89 TYR A N 1
ATOM 687 C CA . TYR A 1 89 ? 3.679 -2.120 -3.603 1.00 96.62 89 TYR A CA 1
ATOM 688 C C . TYR A 1 89 ? 3.729 -2.109 -5.132 1.00 96.62 89 TYR A C 1
ATOM 690 O O . TYR A 1 89 ? 2.733 -1.785 -5.790 1.00 96.62 89 TYR A O 1
ATOM 698 N N . VAL A 1 90 ? 4.869 -2.507 -5.688 1.00 96.25 90 VAL A N 1
ATOM 699 C CA . VAL A 1 90 ? 5.085 -2.690 -7.123 1.00 96.25 90 VAL A CA 1
ATOM 700 C C . VAL A 1 90 ? 5.598 -4.109 -7.364 1.00 96.25 90 VAL A C 1
ATOM 702 O O . VAL A 1 90 ? 6.629 -4.496 -6.811 1.00 96.25 90 VAL A O 1
ATOM 705 N N . SER A 1 91 ? 4.865 -4.875 -8.173 1.00 94.56 91 SER A N 1
ATOM 706 C CA . SER A 1 91 ? 5.229 -6.244 -8.546 1.00 94.56 91 SER A CA 1
ATOM 707 C C . SER A 1 91 ? 6.232 -6.242 -9.706 1.00 94.56 91 SER A C 1
ATOM 709 O O . SER A 1 91 ? 6.088 -5.418 -10.610 1.00 94.56 91 SER A O 1
ATOM 711 N N . PRO A 1 92 ? 7.199 -7.176 -9.747 1.00 93.75 92 PRO A N 1
ATOM 712 C CA . PRO A 1 92 ? 8.033 -7.410 -10.928 1.00 93.75 92 PRO A CA 1
ATOM 713 C C . PRO A 1 92 ? 7.213 -7.715 -12.184 1.00 93.75 92 PRO A C 1
ATOM 715 O O . PRO A 1 92 ? 7.549 -7.227 -13.254 1.00 93.75 92 PRO A O 1
ATOM 718 N N . ASP A 1 93 ? 6.081 -8.409 -12.035 1.00 92.62 93 ASP A N 1
ATOM 719 C CA . ASP A 1 93 ? 5.184 -8.757 -13.148 1.00 92.62 93 ASP A CA 1
ATOM 720 C C . ASP A 1 93 ? 4.509 -7.530 -13.800 1.00 92.62 93 ASP A C 1
ATOM 722 O O . ASP A 1 93 ? 3.846 -7.653 -14.828 1.00 92.62 93 ASP A O 1
ATOM 726 N N . GLU A 1 94 ? 4.635 -6.336 -13.204 1.00 91.19 94 GLU A N 1
ATOM 727 C CA . GLU A 1 94 ? 4.160 -5.081 -13.803 1.00 91.19 94 GLU A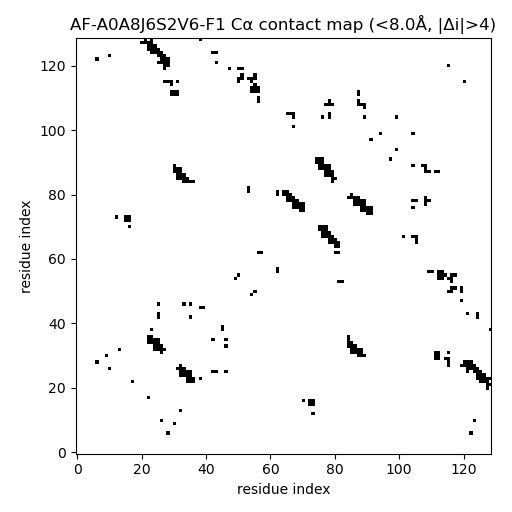 CA 1
ATOM 728 C C . GLU A 1 94 ? 5.140 -4.511 -14.849 1.00 91.19 94 GLU A C 1
ATOM 730 O O . GLU A 1 94 ? 4.868 -3.451 -15.424 1.00 91.19 94 GLU A O 1
ATOM 735 N N . PHE A 1 95 ? 6.255 -5.201 -15.110 1.00 92.88 95 PHE A N 1
ATOM 736 C CA . PHE A 1 95 ? 7.279 -4.817 -16.077 1.00 92.88 95 PHE A CA 1
ATOM 737 C C . PHE A 1 95 ? 7.540 -5.928 -17.097 1.00 92.88 95 PHE A C 1
ATOM 739 O O . PHE A 1 95 ? 7.387 -7.111 -16.814 1.00 92.88 95 PHE A O 1
ATOM 746 N N . GLU A 1 96 ? 7.945 -5.530 -18.305 1.00 89.69 96 GLU A N 1
ATOM 747 C CA . GLU A 1 96 ? 8.409 -6.467 -19.341 1.00 89.69 96 GLU A CA 1
ATOM 748 C C . GLU A 1 96 ? 9.884 -6.851 -19.152 1.00 89.69 96 GLU A C 1
ATOM 750 O O . GLU A 1 96 ? 10.320 -7.899 -19.620 1.00 89.69 96 GLU A O 1
ATOM 755 N N . GLU A 1 97 ? 10.654 -5.984 -18.494 1.00 88.19 97 GLU A N 1
ATOM 756 C CA . GLU A 1 97 ? 12.076 -6.172 -18.218 1.00 88.19 97 GLU A CA 1
ATOM 757 C C . GLU A 1 97 ? 12.268 -6.805 -16.836 1.00 88.19 97 GLU A C 1
ATOM 759 O O . GLU A 1 97 ? 11.593 -6.420 -15.881 1.00 88.19 97 GLU A O 1
ATOM 764 N N . ASP A 1 98 ? 13.237 -7.717 -16.714 1.00 83.06 98 ASP A N 1
ATOM 765 C CA . ASP A 1 98 ? 13.540 -8.403 -15.448 1.00 83.06 98 ASP A CA 1
ATOM 766 C C . ASP A 1 98 ? 14.126 -7.455 -14.378 1.00 83.06 98 ASP A C 1
ATOM 768 O O . ASP A 1 98 ? 13.956 -7.679 -13.178 1.00 83.06 98 ASP A O 1
ATOM 772 N N . GLU A 1 99 ? 14.806 -6.381 -14.800 1.00 88.25 99 GLU A N 1
ATOM 773 C CA . GLU A 1 99 ? 15.481 -5.413 -13.921 1.00 88.25 99 GLU A CA 1
ATOM 774 C C . GLU A 1 99 ? 15.102 -3.961 -14.277 1.00 88.25 99 GLU A C 1
ATOM 776 O O . GLU A 1 99 ? 15.911 -3.206 -14.827 1.00 88.25 99 GLU A O 1
ATOM 781 N N . PRO A 1 100 ? 13.865 -3.531 -13.974 1.00 93.00 100 PRO A N 1
ATOM 782 C CA . PRO A 1 100 ? 13.438 -2.159 -14.210 1.00 93.00 100 PRO A CA 1
ATOM 783 C C . PRO A 1 100 ? 14.215 -1.186 -13.313 1.00 93.00 100 PRO A C 1
ATOM 785 O O . PRO A 1 100 ? 14.479 -1.453 -12.142 1.00 93.00 100 PRO A O 1
ATOM 788 N N . SER A 1 101 ? 14.549 -0.008 -13.843 1.00 94.12 101 SER A N 1
ATOM 789 C CA . SER A 1 101 ? 15.224 1.028 -13.048 1.00 94.12 101 SER A CA 1
ATOM 790 C C . SER A 1 101 ? 14.357 1.545 -11.889 1.00 94.12 101 SER A C 1
ATOM 792 O O . SER A 1 101 ? 13.141 1.708 -12.038 1.00 94.12 101 SER A O 1
ATOM 794 N N . ASP A 1 102 ? 14.994 1.938 -10.779 1.00 93.38 102 ASP A N 1
ATOM 795 C CA . ASP A 1 102 ? 14.333 2.563 -9.619 1.00 93.38 102 ASP A CA 1
ATOM 796 C C . ASP A 1 102 ? 13.440 3.747 -10.011 1.00 93.38 102 ASP A C 1
ATOM 798 O O . ASP A 1 102 ? 12.376 3.962 -9.433 1.00 93.38 102 ASP A O 1
ATOM 802 N N . PHE A 1 103 ? 13.837 4.511 -11.032 1.00 91.69 103 PHE A N 1
ATOM 803 C CA . PHE A 1 103 ? 13.042 5.634 -11.515 1.00 91.69 103 PHE A CA 1
ATOM 804 C C . PHE A 1 103 ? 11.672 5.194 -12.051 1.00 91.69 103 PHE A C 1
ATOM 806 O O . PHE A 1 103 ? 10.647 5.798 -11.730 1.00 91.69 103 PHE A O 1
ATOM 813 N N . ILE A 1 104 ? 11.645 4.123 -12.846 1.00 92.94 104 ILE A N 1
ATOM 814 C CA . ILE A 1 104 ? 10.421 3.575 -13.437 1.00 92.94 104 ILE A CA 1
ATOM 815 C C . ILE A 1 104 ? 9.557 2.898 -12.365 1.00 92.94 104 ILE A C 1
ATOM 817 O O . ILE A 1 104 ? 8.341 3.110 -12.342 1.00 92.94 104 ILE A O 1
ATOM 821 N N . ILE A 1 105 ? 10.180 2.174 -11.429 1.00 95.31 105 ILE A N 1
ATOM 822 C CA . ILE A 1 105 ? 9.496 1.586 -10.267 1.00 95.31 105 ILE A CA 1
ATOM 823 C C . ILE A 1 105 ? 8.806 2.678 -9.444 1.00 95.31 105 ILE A C 1
ATOM 825 O O . ILE A 1 105 ? 7.608 2.594 -9.163 1.00 95.31 105 ILE A O 1
ATOM 829 N N . GLY A 1 106 ? 9.541 3.737 -9.101 1.00 93.69 106 GLY A N 1
ATOM 830 C CA . GLY A 1 106 ? 9.021 4.860 -8.332 1.00 93.69 106 GLY A CA 1
ATOM 831 C C . GLY A 1 106 ? 7.872 5.582 -9.027 1.00 93.69 106 GLY A C 1
ATOM 832 O O . GLY A 1 106 ? 6.854 5.872 -8.395 1.00 93.69 106 GLY A O 1
ATOM 833 N N . LEU A 1 107 ? 7.982 5.809 -10.340 1.00 92.25 107 LEU A N 1
ATOM 834 C CA . LEU A 1 107 ? 6.917 6.423 -11.133 1.00 92.25 107 LEU A CA 1
ATOM 835 C C . LEU A 1 107 ? 5.635 5.579 -11.118 1.00 92.25 107 LEU A C 1
ATOM 837 O O . LEU A 1 107 ? 4.541 6.125 -10.946 1.00 92.25 107 LEU A O 1
ATOM 841 N N . LEU A 1 108 ? 5.756 4.256 -11.264 1.00 94.00 108 LEU A N 1
ATOM 842 C CA . LEU A 1 108 ? 4.608 3.354 -11.207 1.00 94.00 108 LEU A CA 1
ATOM 843 C C . LEU A 1 108 ? 3.975 3.334 -9.808 1.00 94.00 108 LEU A C 1
ATOM 845 O O . LEU A 1 108 ? 2.755 3.461 -9.689 1.00 94.00 108 LEU A O 1
ATOM 849 N N . GLY A 1 109 ? 4.789 3.262 -8.752 1.00 94.25 109 GLY A N 1
ATOM 850 C CA . GLY A 1 109 ? 4.310 3.347 -7.371 1.00 94.25 109 GLY A CA 1
ATOM 851 C C . GLY A 1 109 ? 3.555 4.651 -7.094 1.00 94.25 109 GLY A C 1
ATOM 852 O O . GLY A 1 109 ? 2.448 4.625 -6.558 1.00 94.25 109 GLY A O 1
ATOM 853 N N . LYS A 1 110 ? 4.088 5.793 -7.544 1.00 92.00 110 LYS A N 1
ATOM 854 C CA . LYS A 1 110 ? 3.426 7.101 -7.413 1.00 92.00 110 LYS A CA 1
ATOM 855 C C . LYS A 1 110 ? 2.139 7.209 -8.226 1.00 92.00 110 LYS A C 1
ATOM 857 O O . LYS A 1 110 ? 1.165 7.782 -7.748 1.00 92.00 110 LYS A O 1
ATOM 862 N N . LYS A 1 111 ? 2.083 6.604 -9.413 1.00 92.62 111 LYS A N 1
ATOM 863 C CA . LYS A 1 111 ? 0.850 6.521 -10.211 1.00 92.62 111 LYS A CA 1
ATOM 864 C C . LYS A 1 111 ? -0.248 5.718 -9.501 1.00 92.62 111 LYS A C 1
ATOM 866 O O . LYS A 1 111 ? -1.416 6.096 -9.572 1.00 92.62 111 LYS A O 1
ATOM 871 N N . LYS A 1 112 ? 0.105 4.618 -8.826 1.00 93.75 112 LYS A N 1
ATOM 872 C CA . LYS A 1 112 ? -0.836 3.819 -8.019 1.00 93.75 112 LYS A CA 1
ATOM 873 C C . LYS A 1 112 ? -1.351 4.614 -6.818 1.00 93.75 112 LYS A C 1
ATOM 875 O O . LYS A 1 112 ? -2.561 4.664 -6.611 1.00 93.75 112 LYS A O 1
ATOM 880 N N . GLN A 1 113 ? -0.447 5.299 -6.117 1.00 92.94 113 GLN A N 1
ATOM 881 C CA . GLN A 1 113 ? -0.772 6.198 -5.009 1.00 92.94 113 GLN A CA 1
ATOM 882 C C . GLN A 1 113 ? -1.766 7.294 -5.433 1.00 92.94 113 GLN A C 1
ATOM 884 O O . GLN A 1 113 ? -2.790 7.478 -4.779 1.00 92.94 113 GLN A O 1
ATOM 889 N N . ASP A 1 114 ? -1.522 7.965 -6.563 1.00 93.00 114 ASP A N 1
ATOM 890 C CA . ASP A 1 114 ? -2.421 8.997 -7.099 1.00 93.00 114 ASP A CA 1
ATOM 891 C C . ASP A 1 114 ? -3.814 8.435 -7.448 1.00 93.00 114 ASP A C 1
ATOM 893 O O . ASP A 1 114 ? -4.849 9.039 -7.151 1.00 93.00 114 ASP A O 1
ATOM 897 N N . ALA A 1 115 ? -3.868 7.225 -8.014 1.00 94.38 115 ALA A N 1
ATOM 898 C CA . ALA A 1 115 ? -5.133 6.546 -8.283 1.00 94.38 115 ALA A CA 1
ATOM 899 C C . ALA A 1 115 ? -5.905 6.232 -6.987 1.00 94.38 115 ALA A C 1
ATOM 901 O O . ALA A 1 115 ? -7.120 6.443 -6.929 1.00 94.38 115 ALA A O 1
ATOM 902 N N . ASP A 1 116 ? -5.220 5.775 -5.938 1.00 96.31 116 ASP A N 1
ATOM 903 C CA . ASP A 1 116 ? -5.836 5.531 -4.631 1.00 96.31 116 ASP A CA 1
ATOM 904 C C . ASP A 1 116 ? -6.291 6.826 -3.947 1.00 96.31 116 ASP A C 1
ATOM 906 O O . ASP A 1 116 ? -7.366 6.840 -3.342 1.00 96.31 116 ASP A O 1
ATOM 910 N N . ALA A 1 117 ? -5.572 7.933 -4.138 1.00 93.94 117 ALA A N 1
ATOM 911 C CA . ALA A 1 117 ? -5.982 9.265 -3.695 1.00 93.94 117 ALA A CA 1
ATOM 912 C C . ALA A 1 117 ? -7.270 9.749 -4.363 1.00 93.94 117 ALA A C 1
ATOM 914 O O . ALA A 1 117 ? -8.124 10.368 -3.728 1.00 93.94 117 ALA A O 1
ATOM 915 N N . LYS A 1 118 ? -7.443 9.427 -5.647 1.00 94.06 118 LYS A N 1
ATOM 916 C CA . LYS A 1 118 ? -8.623 9.815 -6.419 1.00 94.06 118 LYS A CA 1
ATOM 917 C C . LYS A 1 118 ? -9.873 9.022 -6.045 1.00 94.06 118 LYS A C 1
ATOM 919 O O . LYS A 1 118 ? -10.968 9.583 -6.032 1.00 94.06 118 LYS A O 1
ATOM 924 N N . TYR A 1 119 ? -9.740 7.717 -5.809 1.00 94.44 119 TYR A N 1
ATOM 925 C CA . TYR A 1 119 ? -10.900 6.835 -5.626 1.00 94.44 119 TYR A CA 1
ATOM 926 C C . TYR A 1 119 ? -11.174 6.458 -4.171 1.00 94.44 119 TYR A C 1
ATOM 928 O O . TYR A 1 119 ? -12.311 6.101 -3.856 1.00 94.44 119 TYR A O 1
ATOM 936 N N . LEU A 1 120 ? -10.170 6.530 -3.290 1.00 96.50 120 LEU A N 1
ATOM 937 C CA . LEU A 1 120 ? -10.278 6.250 -1.854 1.00 96.50 120 LEU A CA 1
ATOM 938 C C . LEU A 1 120 ? -10.941 4.895 -1.542 1.00 96.50 120 LEU A C 1
ATOM 940 O O . LEU A 1 120 ? -11.685 4.744 -0.564 1.00 96.50 120 LEU A O 1
ATOM 944 N N . ARG A 1 121 ? -10.701 3.901 -2.402 1.00 97.00 121 ARG A N 1
ATOM 945 C CA . ARG A 1 121 ? -11.278 2.559 -2.291 1.00 97.00 121 ARG A CA 1
ATOM 946 C C . ARG A 1 121 ? -10.398 1.690 -1.414 1.00 97.00 121 ARG A C 1
ATOM 948 O O . ARG A 1 121 ? -9.329 1.268 -1.836 1.00 97.00 121 ARG A O 1
ATOM 955 N N . ILE A 1 122 ? -10.879 1.415 -0.208 1.00 97.75 122 ILE A N 1
ATOM 956 C CA . ILE A 1 122 ? -10.247 0.480 0.724 1.00 97.75 122 ILE A CA 1
ATOM 957 C C . ILE A 1 122 ? -10.719 -0.933 0.388 1.00 97.75 122 ILE A C 1
ATOM 959 O O . ILE A 1 122 ? -11.922 -1.164 0.260 1.00 97.75 122 ILE A O 1
ATOM 963 N N . ILE A 1 123 ? -9.775 -1.861 0.275 1.00 97.00 123 ILE A N 1
ATOM 964 C CA . ILE A 1 123 ? -10.037 -3.283 0.014 1.00 97.00 123 ILE A CA 1
ATOM 965 C C . ILE A 1 123 ? -9.737 -4.168 1.225 1.00 97.00 123 ILE A C 1
ATOM 967 O O . ILE A 1 123 ? -10.241 -5.285 1.291 1.00 97.00 123 ILE A O 1
ATOM 971 N N . TYR A 1 124 ? -8.944 -3.679 2.184 1.00 97.38 124 TYR A N 1
ATOM 972 C CA . TYR A 1 124 ? -8.612 -4.419 3.397 1.00 97.38 124 TYR A CA 1
ATOM 973 C C . TYR A 1 124 ? -8.216 -3.490 4.550 1.00 97.38 124 TYR A C 1
ATOM 975 O O . TYR A 1 124 ? -7.650 -2.417 4.331 1.00 97.38 124 TYR A O 1
ATOM 983 N N . ILE A 1 125 ? -8.523 -3.913 5.776 1.00 97.31 125 ILE A N 1
ATOM 984 C CA . ILE A 1 125 ? -8.125 -3.256 7.022 1.00 97.31 125 ILE A CA 1
ATOM 985 C C . ILE A 1 125 ? -7.627 -4.344 7.968 1.00 97.31 125 ILE A C 1
ATOM 987 O O . ILE A 1 125 ? -8.371 -5.274 8.276 1.00 97.31 125 ILE A O 1
ATOM 991 N N . GLU A 1 126 ? -6.400 -4.193 8.448 1.00 95.75 126 GLU A N 1
ATOM 992 C CA . GLU A 1 126 ? -5.864 -4.957 9.568 1.00 95.75 126 GLU A CA 1
ATOM 993 C C . GLU A 1 126 ? -5.946 -4.088 10.825 1.00 95.75 126 GLU A C 1
ATOM 995 O O . GLU A 1 126 ? -5.325 -3.026 10.874 1.00 95.75 126 GLU A O 1
ATOM 1000 N N . ASP A 1 127 ? -6.692 -4.533 11.836 1.00 94.00 127 ASP A N 1
ATOM 1001 C CA . ASP A 1 127 ? -6.802 -3.859 13.135 1.00 94.00 127 ASP A CA 1
ATOM 1002 C C . ASP A 1 127 ? -6.112 -4.705 14.212 1.00 94.00 127 ASP A C 1
ATOM 1004 O O . ASP A 1 127 ? -6.524 -5.838 14.472 1.00 94.00 127 ASP A O 1
ATOM 1008 N N . LYS A 1 128 ? -5.036 -4.167 14.800 1.00 89.31 128 LYS A N 1
ATOM 1009 C CA . LYS A 1 128 ? -4.188 -4.840 15.806 1.00 89.31 128 LYS A CA 1
ATOM 1010 C C . LYS A 1 128 ? -4.078 -4.059 17.120 1.00 89.31 128 LYS A C 1
ATOM 1012 O O . LYS A 1 128 ? -3.097 -4.217 17.845 1.00 89.31 128 LYS A O 1
ATOM 1017 N N . ARG A 1 129 ? -5.038 -3.174 17.384 1.00 82.94 129 ARG A N 1
ATOM 1018 C CA . ARG A 1 129 ? -5.129 -2.418 18.640 1.00 82.94 129 ARG A CA 1
ATOM 1019 C C . ARG A 1 129 ? -5.492 -3.280 19.842 1.00 82.94 129 ARG A C 1
ATOM 1021 O O . ARG A 1 129 ? -6.190 -4.300 19.654 1.00 82.94 129 ARG A O 1
#

Nearest PDB structures (foldseek):
  8b3b-assembly1_A  TM=2.821E-01  e=5.509E+00  Trypanosoma brucei
  4lya-assembly1_A  TM=3.896E-01  e=9.930E+00  Geobacillus thermodenitrificans NG80-2

Solvent-accessible surface area (backbone atoms only — not comparable to full-atom values): 7503 Å² total; per-residue (Å²): 129,83,77,84,79,56,61,68,59,54,52,53,50,50,55,61,71,55,78,54,84,69,59,23,34,40,31,29,74,52,42,29,33,37,53,42,90,80,74,55,98,54,55,70,62,51,51,44,52,52,31,56,74,69,24,58,74,62,91,88,51,86,75,79,52,59,46,71,40,80,46,92,84,51,88,34,34,37,24,31,40,93,51,80,49,38,37,13,55,39,57,58,86,79,47,94,54,97,76,70,52,62,68,59,53,32,51,53,19,48,54,27,30,27,51,31,28,73,65,61,45,71,74,48,74,47,86,40,128

Sequence (129 aa):
MSEPKNIASLINTWQTIIQCEQKTWVLFENGTCLILTEPQQNLATQAKAIMSEWGPVYYGSCSGNFIVINLLNCPGWVVTGDHPDMLSYVSPDEFEEDEPSDFIIGLLGKKKQDADAKYLRIIYIEDKR

Mean predicted aligned error: 4.91 Å